Protein AF-A0A4E0RC51-F1 (afdb_monomer_lite)

pLDDT: mean 86.5, std 15.68, range [46.78, 98.56]

Structure (mmCIF, N/CA/C/O backbone):
data_AF-A0A4E0RC51-F1
#
_entry.id   AF-A0A4E0RC51-F1
#
loop_
_atom_site.group_PDB
_atom_site.id
_atom_site.type_symbol
_atom_site.label_atom_id
_atom_site.label_alt_id
_atom_site.label_comp_id
_atom_site.label_asym_id
_atom_site.label_entity_id
_atom_site.label_seq_id
_atom_site.pdbx_PDB_ins_code
_atom_site.Cartn_x
_atom_site.Cartn_y
_atom_site.Cartn_z
_atom_site.occupancy
_atom_site.B_iso_or_equiv
_atom_site.auth_seq_id
_atom_site.auth_comp_id
_atom_site.auth_asym_id
_atom_site.auth_atom_id
_atom_site.pdbx_PDB_model_num
ATOM 1 N N . MET A 1 1 ? 54.170 -7.199 -75.759 1.00 54.72 1 MET A N 1
ATOM 2 C CA . MET A 1 1 ? 54.525 -6.923 -74.345 1.00 54.72 1 MET A CA 1
ATOM 3 C C . MET A 1 1 ? 53.750 -5.769 -73.693 1.00 54.72 1 MET A C 1
ATOM 5 O O . MET A 1 1 ? 53.702 -5.743 -72.475 1.00 54.72 1 MET A O 1
ATOM 9 N N . LEU A 1 2 ? 53.098 -4.853 -74.426 1.00 54.00 2 LEU A N 1
ATOM 10 C CA . LEU A 1 2 ? 52.411 -3.696 -73.813 1.00 54.00 2 LEU A CA 1
ATOM 11 C C . LEU A 1 2 ? 51.071 -4.008 -73.107 1.00 54.00 2 LEU A C 1
ATOM 13 O O . LEU A 1 2 ? 50.655 -3.248 -72.240 1.00 54.00 2 LEU A O 1
ATOM 17 N N . GLN A 1 3 ? 50.401 -5.127 -73.412 1.00 54.88 3 GLN A N 1
ATOM 18 C CA . GLN A 1 3 ? 49.099 -5.436 -72.796 1.00 54.88 3 GLN A CA 1
ATOM 19 C C . GLN A 1 3 ? 49.176 -5.977 -71.357 1.00 54.88 3 GLN A C 1
ATOM 21 O O . GLN A 1 3 ? 48.248 -5.756 -70.587 1.00 54.88 3 GLN A O 1
ATOM 26 N N . PHE A 1 4 ? 50.280 -6.614 -70.952 1.00 51.44 4 PHE A N 1
ATOM 27 C CA . PHE A 1 4 ? 50.420 -7.140 -69.583 1.00 51.44 4 PHE A CA 1
ATOM 28 C C . PHE A 1 4 ? 50.637 -6.032 -68.536 1.00 51.44 4 PHE A C 1
ATOM 30 O O . PHE A 1 4 ? 50.129 -6.125 -67.421 1.00 51.44 4 PHE A O 1
ATOM 37 N N . SER A 1 5 ? 51.310 -4.942 -68.919 1.00 53.66 5 SER A N 1
ATOM 38 C CA . SER A 1 5 ? 51.540 -3.771 -68.060 1.00 53.66 5 SER A CA 1
ATOM 39 C C . SER A 1 5 ? 50.248 -2.993 -67.758 1.00 53.66 5 SER A C 1
ATOM 41 O O . SER A 1 5 ? 50.052 -2.536 -66.631 1.00 53.66 5 SER A O 1
ATOM 43 N N . LEU A 1 6 ? 49.322 -2.906 -68.722 1.00 49.69 6 LEU A N 1
ATOM 44 C CA . LEU A 1 6 ? 48.049 -2.200 -68.535 1.00 49.69 6 LEU A CA 1
ATOM 45 C C . LEU A 1 6 ? 47.092 -2.936 -67.579 1.00 49.69 6 LEU A C 1
ATOM 47 O O . LEU A 1 6 ? 46.305 -2.301 -66.878 1.00 49.69 6 LEU A O 1
ATOM 51 N N . ILE A 1 7 ? 47.159 -4.270 -67.539 1.00 53.62 7 ILE A N 1
ATOM 52 C CA . ILE A 1 7 ? 46.301 -5.105 -66.687 1.00 53.62 7 ILE A CA 1
ATOM 53 C C . ILE A 1 7 ? 46.769 -5.044 -65.226 1.00 53.62 7 ILE A C 1
ATOM 55 O O . ILE A 1 7 ? 45.947 -4.839 -64.337 1.00 53.62 7 ILE A O 1
ATOM 59 N N . GLN A 1 8 ? 48.080 -5.110 -64.963 1.00 51.53 8 GLN A N 1
ATOM 60 C CA . GLN A 1 8 ? 48.615 -4.972 -63.599 1.00 51.53 8 GLN A CA 1
ATOM 61 C C . GLN A 1 8 ? 48.359 -3.584 -62.988 1.00 51.53 8 GLN A C 1
ATOM 63 O O . GLN A 1 8 ? 48.043 -3.492 -61.803 1.00 51.53 8 GLN A O 1
ATOM 68 N N . SER A 1 9 ? 48.417 -2.512 -63.787 1.00 52.47 9 SER A N 1
ATOM 69 C CA . SER A 1 9 ? 48.120 -1.152 -63.310 1.00 52.47 9 SER A CA 1
ATOM 70 C C . SER A 1 9 ? 46.632 -0.945 -62.977 1.00 52.47 9 SER A C 1
ATOM 72 O O . SER A 1 9 ? 46.311 -0.250 -62.015 1.00 52.47 9 SER A O 1
ATOM 74 N N . ARG A 1 10 ? 45.713 -1.604 -63.699 1.00 50.62 10 ARG A N 1
ATOM 75 C CA . ARG A 1 10 ? 44.268 -1.559 -63.401 1.00 50.62 10 ARG A CA 1
ATOM 76 C C . ARG A 1 10 ? 43.881 -2.360 -62.153 1.00 50.62 10 ARG A C 1
ATOM 78 O O . ARG A 1 10 ? 42.980 -1.940 -61.431 1.00 50.62 10 ARG A O 1
ATOM 85 N N . CYS A 1 11 ? 44.569 -3.464 -61.859 1.00 51.12 11 CYS A N 1
ATOM 86 C CA . CYS A 1 11 ? 44.291 -4.277 -60.669 1.00 51.12 11 CYS A CA 1
ATOM 87 C C . CYS A 1 11 ? 44.721 -3.602 -59.353 1.00 51.12 11 CYS A C 1
ATOM 89 O O . CYS A 1 11 ? 44.063 -3.797 -58.334 1.00 51.12 11 CYS A O 1
ATOM 91 N N . ALA A 1 12 ? 45.774 -2.775 -59.365 1.00 55.53 12 ALA A N 1
ATOM 92 C CA . ALA A 1 12 ? 46.257 -2.087 -58.164 1.00 55.53 12 ALA A CA 1
ATOM 93 C C . ALA A 1 12 ? 45.290 -0.996 -57.651 1.00 55.53 12 ALA A C 1
ATOM 95 O O . ALA A 1 12 ? 45.148 -0.825 -56.445 1.00 55.53 12 ALA A O 1
ATOM 96 N N . GLY A 1 13 ? 44.587 -0.289 -58.546 1.00 59.22 13 GLY A N 1
ATOM 97 C CA . GLY A 1 13 ? 43.616 0.748 -58.162 1.00 59.22 13 GLY A CA 1
ATOM 98 C C . GLY A 1 13 ? 42.251 0.205 -57.721 1.00 59.22 13 GLY A C 1
ATOM 99 O O . GLY A 1 13 ? 41.576 0.817 -56.892 1.00 59.22 13 GLY A O 1
ATOM 100 N N . ALA A 1 14 ? 41.849 -0.962 -58.237 1.00 62.47 14 ALA A N 1
ATOM 101 C CA . ALA A 1 14 ? 40.576 -1.592 -57.884 1.00 62.47 14 ALA A CA 1
ATOM 102 C C . ALA A 1 14 ? 40.560 -2.107 -56.432 1.00 62.47 14 ALA A C 1
ATOM 104 O O . ALA A 1 14 ? 39.550 -1.959 -55.749 1.00 62.47 14 ALA A O 1
ATOM 105 N N . GLY A 1 15 ? 41.686 -2.638 -55.935 1.00 71.12 15 GLY A N 1
ATOM 106 C CA . GLY A 1 15 ? 41.820 -3.073 -54.538 1.00 71.12 15 GLY A CA 1
ATOM 107 C C . GLY A 1 15 ? 41.647 -1.923 -53.542 1.00 71.12 15 GLY A C 1
ATOM 108 O O . GLY A 1 15 ? 40.828 -2.019 -52.634 1.00 71.12 15 GLY A O 1
ATOM 109 N N . SER A 1 16 ? 42.317 -0.787 -53.776 1.00 80.12 16 SER A N 1
ATOM 110 C CA . SER A 1 16 ? 42.202 0.392 -52.903 1.00 80.12 16 SER A CA 1
ATOM 111 C C . SER A 1 16 ? 40.806 1.026 -52.899 1.00 80.12 16 SER A C 1
ATOM 113 O O . SER A 1 16 ? 40.383 1.588 -51.891 1.00 80.12 16 SER A O 1
ATOM 115 N N . ALA A 1 17 ? 40.073 0.942 -54.017 1.00 84.81 17 ALA A N 1
ATOM 116 C CA . ALA A 1 17 ? 38.707 1.456 -54.100 1.00 84.81 17 ALA A CA 1
ATOM 117 C C . ALA A 1 17 ? 37.731 0.593 -53.282 1.00 84.81 17 ALA A C 1
ATOM 119 O O . ALA A 1 17 ? 36.937 1.134 -52.515 1.00 84.81 17 ALA A O 1
ATOM 120 N N . LEU A 1 18 ? 37.849 -0.735 -53.388 1.00 88.62 18 LEU A N 1
ATOM 121 C CA . LEU A 1 18 ? 37.043 -1.682 -52.613 1.00 88.62 18 LEU A CA 1
ATOM 122 C C . LEU A 1 18 ? 37.350 -1.614 -51.111 1.00 88.62 18 LEU A C 1
ATOM 124 O O . LEU A 1 18 ? 36.445 -1.737 -50.290 1.00 88.62 18 LEU A O 1
ATOM 128 N N . GLU A 1 19 ? 38.610 -1.399 -50.729 1.00 89.06 19 GLU A N 1
ATOM 129 C CA . GLU A 1 19 ? 38.994 -1.211 -49.324 1.00 89.06 19 GLU A CA 1
ATOM 130 C C . GLU A 1 19 ? 38.375 0.052 -48.721 1.00 89.06 19 GLU A C 1
ATOM 132 O O . GLU A 1 19 ? 37.862 0.008 -47.600 1.00 89.06 19 GLU A O 1
ATOM 137 N N . LYS A 1 20 ? 38.374 1.158 -49.476 1.00 90.69 20 LYS A N 1
ATOM 138 C CA . LYS A 1 20 ? 37.722 2.402 -49.063 1.00 90.69 20 LYS A CA 1
ATOM 139 C C . LYS A 1 20 ? 36.211 2.221 -48.916 1.00 90.69 20 LYS A C 1
ATOM 141 O O . LYS A 1 20 ? 35.666 2.574 -47.879 1.00 90.69 20 LYS A O 1
ATOM 146 N N . GLU A 1 21 ? 35.553 1.622 -49.906 1.00 93.75 21 GLU A N 1
ATOM 147 C CA . GLU A 1 21 ? 34.113 1.348 -49.851 1.00 93.75 21 GLU A CA 1
ATOM 148 C C . GLU A 1 21 ? 33.753 0.453 -48.655 1.00 93.75 21 GLU A C 1
ATOM 150 O O . GLU A 1 21 ? 32.802 0.725 -47.930 1.00 93.75 21 GLU A O 1
ATOM 155 N N . ASN A 1 22 ? 34.556 -0.577 -48.374 1.00 93.75 22 ASN A N 1
ATOM 156 C CA . ASN A 1 22 ? 34.358 -1.441 -47.210 1.00 93.75 22 ASN A CA 1
ATOM 157 C C . ASN A 1 22 ? 34.522 -0.673 -45.886 1.00 93.75 22 ASN A C 1
ATOM 159 O O . ASN A 1 22 ? 33.770 -0.896 -44.937 1.00 93.75 22 ASN A O 1
ATOM 163 N N . PHE A 1 23 ? 35.485 0.248 -45.809 1.00 95.44 23 PHE A N 1
ATOM 164 C CA . PHE A 1 23 ? 35.630 1.129 -44.653 1.00 95.44 23 PHE A CA 1
ATOM 165 C C . PHE A 1 23 ? 34.417 2.055 -44.482 1.00 95.44 23 PHE A C 1
ATOM 167 O O . PHE A 1 23 ? 33.867 2.128 -43.383 1.00 95.44 23 PHE A O 1
ATOM 174 N N . ASP A 1 24 ? 33.965 2.693 -45.562 1.00 95.31 24 ASP A N 1
ATOM 175 C CA . ASP A 1 24 ? 32.808 3.593 -45.557 1.00 95.31 24 ASP A CA 1
ATOM 176 C C . ASP A 1 24 ? 31.530 2.842 -45.133 1.00 95.31 24 ASP A C 1
ATOM 178 O O . ASP A 1 24 ? 30.812 3.294 -44.241 1.00 95.31 24 ASP A O 1
ATOM 182 N N . LEU A 1 25 ? 31.305 1.633 -45.661 1.00 96.62 25 LEU A N 1
ATOM 183 C CA . LEU A 1 25 ? 30.184 0.767 -45.272 1.00 96.62 25 LEU A CA 1
ATOM 184 C C . LEU A 1 25 ? 30.257 0.328 -43.804 1.00 96.62 25 LEU A C 1
ATOM 186 O O . LEU A 1 25 ? 29.233 0.258 -43.123 1.00 96.62 25 LEU A O 1
ATOM 190 N N . LYS A 1 26 ? 31.453 0.031 -43.280 1.00 97.56 26 LYS A N 1
ATOM 191 C CA . LYS A 1 26 ?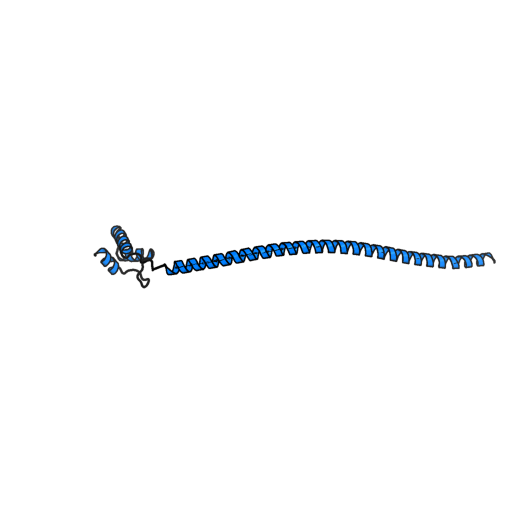 31.629 -0.283 -41.852 1.00 97.56 26 LYS A CA 1
ATOM 192 C C . LYS A 1 26 ? 31.289 0.911 -40.970 1.00 97.56 26 LYS A C 1
ATOM 194 O O . LYS A 1 26 ? 30.685 0.721 -39.914 1.00 97.56 26 LYS A O 1
ATOM 199 N N . LEU A 1 27 ? 31.673 2.113 -41.391 1.00 96.88 27 LEU A N 1
ATOM 200 C CA . LEU A 1 27 ? 31.368 3.345 -40.674 1.00 96.88 27 LEU A CA 1
ATOM 201 C C . LEU A 1 27 ? 29.861 3.631 -40.690 1.00 96.88 27 LEU A C 1
ATOM 203 O O . LEU A 1 27 ? 29.278 3.908 -39.644 1.00 96.88 27 LEU A O 1
ATOM 207 N N . GLU A 1 28 ? 29.216 3.491 -41.847 1.00 97.81 28 GLU A N 1
ATOM 208 C CA . GLU A 1 28 ? 27.768 3.647 -41.982 1.00 97.81 28 GLU A CA 1
ATOM 209 C C . GLU A 1 28 ? 27.011 2.626 -41.125 1.00 97.81 28 GLU A C 1
ATOM 211 O O . GLU A 1 28 ? 26.120 2.991 -40.357 1.00 97.81 28 GLU A O 1
ATOM 216 N N . LEU A 1 29 ? 27.425 1.355 -41.155 1.00 96.94 29 LEU A N 1
ATOM 217 C CA . LEU A 1 29 ? 26.843 0.316 -40.310 1.00 96.94 29 LEU A CA 1
ATOM 218 C C . LEU A 1 29 ? 27.003 0.634 -38.816 1.00 96.94 29 LEU A C 1
ATOM 220 O O . LEU A 1 29 ? 26.089 0.371 -38.033 1.00 96.94 29 LEU A O 1
ATOM 224 N N . ALA A 1 30 ? 28.147 1.188 -38.407 1.00 98.00 30 ALA A N 1
ATOM 225 C CA . ALA A 1 30 ? 28.371 1.606 -37.028 1.00 98.00 30 ALA A CA 1
ATOM 226 C C . ALA A 1 30 ? 27.430 2.752 -36.621 1.00 98.00 30 ALA A C 1
ATOM 228 O O . ALA A 1 30 ? 26.837 2.686 -35.544 1.00 98.00 30 ALA A O 1
ATOM 229 N N . HIS A 1 31 ? 27.225 3.750 -37.487 1.00 98.00 31 HIS A N 1
ATOM 230 C CA . HIS A 1 31 ? 26.261 4.826 -37.240 1.00 98.00 31 HIS A CA 1
ATOM 231 C C . HIS A 1 31 ? 24.830 4.300 -37.118 1.00 98.00 31 HIS A C 1
ATOM 233 O O . HIS A 1 31 ? 24.138 4.639 -36.162 1.00 98.00 31 HIS A O 1
ATOM 239 N N . VAL A 1 32 ? 24.407 3.416 -38.026 1.00 98.19 32 VAL A N 1
ATOM 240 C CA . VAL A 1 32 ? 23.063 2.817 -37.985 1.00 98.19 32 VAL A CA 1
ATOM 241 C C . VAL A 1 32 ? 22.846 2.032 -36.690 1.00 98.19 32 VAL A C 1
ATOM 243 O O . VAL A 1 32 ? 21.789 2.153 -36.067 1.00 98.19 32 VAL A O 1
ATOM 246 N N . LYS A 1 33 ? 23.843 1.253 -36.251 1.00 98.31 33 LYS A N 1
ATOM 247 C CA . LYS A 1 33 ? 23.779 0.527 -34.974 1.00 98.31 33 LYS A CA 1
ATOM 248 C C . LYS A 1 33 ? 23.642 1.479 -33.792 1.00 98.31 33 LYS A C 1
ATOM 250 O O . LYS A 1 33 ? 22.731 1.311 -32.987 1.00 98.31 33 LYS A O 1
ATOM 255 N N . PHE A 1 34 ? 24.486 2.505 -33.735 1.00 98.25 34 PHE A N 1
ATOM 256 C CA . PHE A 1 34 ? 24.447 3.495 -32.664 1.00 98.25 34 PHE A CA 1
ATOM 257 C C . PHE A 1 34 ? 23.108 4.244 -32.614 1.00 98.25 34 PHE A C 1
ATOM 259 O O . PHE A 1 34 ? 22.529 4.417 -31.543 1.00 98.25 34 PHE A O 1
ATOM 266 N N . ASP A 1 35 ? 22.566 4.647 -33.765 1.00 97.94 35 ASP A N 1
ATOM 267 C CA . ASP A 1 35 ? 21.268 5.318 -33.836 1.00 97.94 35 ASP A CA 1
ATOM 268 C C . ASP A 1 35 ? 20.110 4.402 -33.416 1.00 97.94 35 ASP A C 1
ATOM 270 O O . ASP A 1 35 ? 19.158 4.868 -32.780 1.00 97.94 35 ASP A O 1
ATOM 274 N N . SER A 1 36 ? 20.187 3.107 -33.742 1.00 98.06 36 SER A N 1
ATOM 275 C CA . SER A 1 36 ? 19.214 2.106 -33.296 1.00 98.06 36 SER A CA 1
ATOM 276 C C . SER A 1 36 ? 19.239 1.942 -31.776 1.00 98.06 36 SER A C 1
ATOM 278 O O . SER A 1 36 ? 18.192 2.044 -31.138 1.00 98.06 36 SER A O 1
ATOM 280 N N . GLU A 1 37 ? 20.423 1.758 -31.187 1.00 98.56 37 GLU A N 1
ATOM 281 C CA . GLU A 1 37 ? 20.603 1.633 -29.734 1.00 98.56 37 GLU A CA 1
ATOM 282 C C . GLU A 1 37 ? 20.163 2.907 -29.005 1.00 98.56 37 GLU A C 1
ATOM 284 O O . GLU A 1 37 ? 19.445 2.847 -28.007 1.00 98.56 37 GLU A O 1
ATOM 289 N N . ARG A 1 38 ? 20.510 4.087 -29.537 1.00 98.31 38 ARG A N 1
ATOM 290 C CA . ARG A 1 38 ? 20.073 5.373 -28.978 1.00 98.31 38 ARG A CA 1
ATOM 291 C C . ARG A 1 38 ? 18.551 5.494 -28.972 1.00 98.31 38 ARG A C 1
ATOM 293 O O . ARG A 1 38 ? 17.983 5.992 -28.001 1.00 98.31 38 ARG A O 1
ATOM 300 N N . ARG A 1 39 ? 17.880 5.049 -30.039 1.00 98.31 39 ARG A N 1
ATOM 301 C CA . ARG A 1 39 ? 16.412 5.057 -30.118 1.00 98.31 39 ARG A CA 1
ATOM 302 C C . ARG A 1 39 ? 15.794 4.098 -29.104 1.00 98.31 39 ARG A C 1
ATOM 304 O O . ARG A 1 39 ? 14.839 4.475 -28.432 1.00 98.31 39 ARG A O 1
ATOM 311 N N . GLU A 1 40 ? 16.336 2.890 -28.980 1.00 98.38 40 GLU A N 1
ATOM 312 C CA . GLU A 1 40 ? 15.869 1.895 -28.012 1.00 98.38 40 GLU A CA 1
ATOM 313 C C . GLU A 1 40 ? 16.018 2.395 -26.570 1.00 98.38 40 GLU A C 1
ATOM 315 O O . GLU A 1 40 ? 15.061 2.350 -25.794 1.00 98.38 40 GLU A O 1
ATOM 320 N N . LEU A 1 41 ? 17.180 2.959 -26.230 1.00 98.38 41 LEU A N 1
ATOM 321 C CA . LEU A 1 41 ? 17.415 3.574 -24.926 1.00 98.38 41 LEU A CA 1
ATOM 322 C C . LEU A 1 41 ? 16.456 4.738 -24.664 1.00 98.38 41 LEU A C 1
ATOM 324 O O . LEU A 1 41 ? 15.930 4.840 -23.559 1.00 98.38 41 LEU A O 1
ATOM 328 N N . GLY A 1 42 ? 16.174 5.572 -25.671 1.00 98.50 42 GLY A N 1
ATOM 329 C CA . GLY A 1 42 ? 15.176 6.639 -25.568 1.00 98.50 42 GLY A CA 1
ATOM 330 C C . GLY A 1 42 ? 13.791 6.106 -25.192 1.00 98.50 42 GLY A C 1
ATOM 331 O O . GLY A 1 42 ? 13.207 6.543 -24.204 1.00 98.50 42 GLY A O 1
ATOM 332 N N . LEU A 1 43 ? 13.307 5.081 -25.902 1.00 98.25 43 LEU A N 1
ATOM 333 C CA . LEU A 1 43 ? 12.024 4.437 -25.591 1.00 98.25 43 LEU A CA 1
ATOM 334 C C . LEU A 1 43 ? 12.009 3.813 -24.189 1.00 98.25 43 LEU A C 1
ATOM 336 O O . LEU A 1 43 ? 10.992 3.861 -23.487 1.00 98.25 43 LEU A O 1
ATOM 340 N N . ARG A 1 44 ? 13.133 3.226 -23.758 1.00 98.56 44 ARG A N 1
ATOM 341 C CA . ARG A 1 44 ? 13.251 2.649 -22.417 1.00 98.56 44 ARG A CA 1
ATOM 342 C C . ARG A 1 44 ? 13.202 3.724 -21.333 1.00 98.56 44 ARG A C 1
ATOM 344 O O . ARG A 1 44 ? 12.521 3.511 -20.332 1.00 98.56 44 ARG A O 1
ATOM 351 N N . ILE A 1 45 ? 13.875 4.856 -21.537 1.00 98.56 45 ILE A N 1
ATOM 352 C CA . ILE A 1 45 ? 13.840 6.011 -20.630 1.00 98.56 45 ILE A CA 1
ATOM 353 C C . ILE A 1 45 ? 12.411 6.544 -20.507 1.00 98.56 45 ILE A C 1
ATOM 355 O O . ILE A 1 45 ? 11.927 6.697 -19.389 1.00 98.56 45 ILE A O 1
ATOM 359 N N . ASP A 1 46 ? 11.709 6.740 -21.624 1.00 98.31 46 ASP A N 1
ATOM 360 C CA . ASP A 1 46 ? 10.326 7.235 -21.614 1.00 98.31 46 ASP A CA 1
ATOM 361 C C . ASP A 1 46 ? 9.384 6.292 -20.858 1.00 98.31 46 ASP A C 1
ATOM 363 O O . ASP A 1 46 ? 8.513 6.732 -20.106 1.00 98.31 46 ASP A O 1
ATOM 367 N N . THR A 1 47 ? 9.567 4.982 -21.037 1.00 98.44 47 THR A N 1
ATOM 368 C CA . THR A 1 47 ? 8.782 3.965 -20.325 1.00 98.44 47 THR A CA 1
ATOM 369 C C . THR A 1 47 ? 9.051 4.025 -18.823 1.00 98.44 47 THR A C 1
ATOM 371 O O . THR A 1 47 ? 8.118 4.144 -18.037 1.00 98.44 47 THR A O 1
ATOM 374 N N . LEU A 1 48 ? 10.326 4.029 -18.421 1.00 98.38 48 LEU A N 1
ATOM 375 C CA . LEU A 1 48 ? 10.711 4.120 -17.012 1.00 98.38 48 LEU A CA 1
ATOM 376 C C . LEU A 1 48 ? 10.254 5.435 -16.365 1.00 98.38 48 LEU A C 1
ATOM 378 O O . LEU A 1 48 ? 9.892 5.441 -15.192 1.00 98.38 48 LEU A O 1
ATOM 382 N N . SER A 1 49 ? 10.242 6.541 -17.113 1.00 98.56 49 SER A N 1
ATOM 383 C CA . SER A 1 49 ? 9.715 7.821 -16.632 1.00 98.56 49 SER A CA 1
ATOM 384 C C . SER A 1 49 ? 8.225 7.713 -16.312 1.00 98.56 49 SER A C 1
ATOM 386 O O . SER A 1 49 ? 7.807 8.088 -15.219 1.00 98.56 49 SER A O 1
ATOM 388 N N . LYS A 1 50 ? 7.431 7.133 -17.222 1.00 98.44 50 LYS A N 1
ATOM 389 C CA . LYS A 1 50 ? 5.990 6.919 -17.008 1.00 98.44 50 LYS A CA 1
ATOM 390 C C . LYS A 1 50 ? 5.718 5.997 -15.823 1.00 98.44 50 LYS A C 1
ATOM 392 O O . LYS A 1 50 ? 4.841 6.294 -15.014 1.00 98.44 50 LYS A O 1
ATOM 397 N N . ASP A 1 51 ? 6.487 4.919 -15.695 1.00 98.50 51 ASP A N 1
ATOM 398 C CA . ASP A 1 51 ? 6.357 3.983 -14.577 1.00 98.50 51 ASP A CA 1
ATOM 399 C C . ASP A 1 51 ? 6.688 4.669 -13.239 1.00 98.50 51 ASP A C 1
ATOM 401 O O . ASP A 1 51 ? 5.955 4.517 -12.263 1.00 98.50 51 ASP A O 1
ATOM 405 N N . ASN A 1 52 ? 7.739 5.495 -13.191 1.00 98.12 52 ASN A N 1
ATOM 406 C CA . ASN A 1 52 ? 8.089 6.269 -11.996 1.00 98.12 52 ASN A CA 1
ATOM 407 C C . ASN A 1 52 ? 7.015 7.302 -11.622 1.00 98.12 52 ASN A C 1
ATOM 409 O O . ASN A 1 52 ? 6.727 7.487 -10.437 1.00 98.12 52 ASN A O 1
ATOM 413 N N . GLU A 1 53 ? 6.401 7.966 -12.602 1.00 98.38 53 GLU A N 1
ATOM 414 C CA . GLU A 1 53 ? 5.279 8.879 -12.360 1.00 98.38 53 GLU A CA 1
ATOM 415 C C . GLU A 1 53 ? 4.061 8.138 -11.793 1.00 98.38 53 GLU A C 1
ATOM 417 O O . GLU A 1 53 ? 3.423 8.629 -10.859 1.00 98.38 53 GLU A O 1
ATOM 422 N N . ALA A 1 54 ? 3.750 6.948 -12.318 1.00 98.12 54 ALA A N 1
ATOM 423 C CA . ALA A 1 54 ? 2.670 6.107 -11.806 1.00 98.12 54 ALA A CA 1
ATOM 424 C C . ALA A 1 54 ? 2.942 5.660 -10.360 1.00 98.12 54 ALA A C 1
ATOM 426 O O . ALA A 1 54 ? 2.111 5.882 -9.482 1.00 98.12 54 ALA A O 1
ATOM 427 N N . LEU A 1 55 ? 4.146 5.149 -10.081 1.00 98.19 55 LEU A N 1
ATOM 428 C CA . LEU A 1 55 ? 4.566 4.763 -8.730 1.00 98.19 55 LEU A CA 1
ATOM 429 C C . LEU A 1 55 ? 4.539 5.939 -7.746 1.00 98.19 55 LEU A C 1
ATOM 431 O O . LEU A 1 55 ? 4.239 5.759 -6.566 1.00 98.19 55 LEU A O 1
ATOM 435 N N . THR A 1 56 ? 4.859 7.149 -8.203 1.00 98.25 56 THR A N 1
ATOM 436 C CA . THR A 1 56 ? 4.780 8.351 -7.363 1.00 98.25 56 THR A CA 1
ATOM 437 C C . THR A 1 56 ? 3.336 8.632 -6.949 1.00 98.25 56 THR A C 1
ATOM 439 O O . THR A 1 56 ? 3.076 8.832 -5.763 1.00 98.25 56 THR A O 1
ATOM 442 N N . LYS A 1 57 ? 2.388 8.555 -7.892 1.00 98.06 57 LYS A N 1
ATOM 443 C CA . LYS A 1 57 ? 0.954 8.730 -7.608 1.00 98.06 57 LYS A CA 1
ATOM 444 C C . LYS A 1 57 ? 0.421 7.660 -6.656 1.00 98.06 57 LYS A C 1
ATOM 446 O O . LYS A 1 57 ? -0.287 7.990 -5.707 1.00 98.06 57 LYS A O 1
ATOM 451 N N . ASP A 1 58 ? 0.804 6.402 -6.856 1.00 98.31 58 ASP A N 1
ATOM 452 C CA . ASP A 1 58 ? 0.386 5.301 -5.979 1.00 98.31 58 ASP A CA 1
ATOM 453 C C . ASP A 1 58 ? 0.917 5.484 -4.549 1.00 98.31 58 ASP A C 1
ATOM 455 O O . ASP A 1 58 ? 0.189 5.299 -3.572 1.00 98.31 58 ASP A O 1
ATOM 459 N N . ASN A 1 59 ? 2.169 5.927 -4.402 1.00 97.56 59 ASN A N 1
ATOM 460 C CA . ASN A 1 59 ? 2.742 6.243 -3.094 1.00 97.56 59 ASN A CA 1
ATOM 461 C C . ASN A 1 59 ? 2.026 7.411 -2.399 1.00 97.56 59 ASN A C 1
ATOM 463 O O . ASN A 1 59 ? 1.864 7.390 -1.177 1.00 97.56 59 ASN A O 1
ATOM 467 N N . GLU A 1 60 ? 1.596 8.431 -3.144 1.00 98.12 60 GLU A N 1
ATOM 468 C CA . GLU A 1 60 ? 0.788 9.528 -2.601 1.00 98.12 60 GLU A CA 1
ATOM 469 C C . GLU A 1 60 ? -0.586 9.040 -2.123 1.00 98.12 60 GLU A C 1
ATOM 471 O O . GLU A 1 60 ? -0.995 9.376 -1.009 1.00 98.12 60 GLU A O 1
ATOM 476 N N . ALA A 1 61 ? -1.257 8.182 -2.896 1.00 97.81 61 ALA A N 1
ATOM 477 C CA . ALA A 1 61 ? -2.531 7.582 -2.501 1.00 97.81 61 ALA A CA 1
ATOM 478 C C . ALA A 1 61 ? -2.398 6.746 -1.214 1.00 97.81 61 ALA A C 1
ATOM 480 O O . ALA A 1 61 ? -3.153 6.946 -0.260 1.00 97.81 61 ALA A O 1
ATOM 481 N N . LEU A 1 62 ? -1.380 5.882 -1.133 1.00 98.06 62 LEU A N 1
ATOM 482 C CA . LEU A 1 62 ? -1.109 5.073 0.061 1.00 98.06 62 LEU A CA 1
ATOM 483 C C . LEU A 1 62 ? -0.786 5.931 1.292 1.00 98.06 62 LEU A C 1
ATOM 485 O O . LEU A 1 62 ? -1.182 5.592 2.409 1.00 98.06 62 LEU A O 1
ATOM 489 N N . ARG A 1 63 ? -0.092 7.064 1.116 1.00 98.25 63 ARG A N 1
ATOM 490 C CA . ARG A 1 63 ? 0.149 8.022 2.207 1.00 98.25 63 ARG A CA 1
ATOM 491 C C . ARG A 1 63 ? -1.156 8.622 2.728 1.00 98.25 63 ARG A C 1
ATOM 493 O O . ARG A 1 63 ? -1.342 8.678 3.942 1.00 98.25 63 ARG A O 1
ATOM 500 N N . MET A 1 64 ? -2.071 9.009 1.838 1.00 97.19 64 MET A N 1
ATOM 501 C CA . MET A 1 64 ? -3.386 9.524 2.236 1.00 97.19 64 MET A CA 1
ATOM 502 C C . MET A 1 64 ? -4.216 8.473 2.987 1.00 97.19 64 MET A C 1
ATOM 504 O O . MET A 1 64 ? -4.834 8.788 4.007 1.00 97.19 64 MET A O 1
ATOM 508 N N . GLU A 1 65 ? -4.208 7.219 2.529 1.00 98.00 65 GLU A N 1
ATOM 509 C CA . GLU A 1 65 ? -4.875 6.113 3.228 1.00 98.00 65 GLU A CA 1
ATOM 510 C C . GLU A 1 65 ? -4.279 5.872 4.618 1.00 98.00 65 GLU A C 1
ATOM 512 O O . GLU A 1 65 ? -5.018 5.705 5.594 1.00 98.00 65 GLU A O 1
ATOM 517 N N . LEU A 1 66 ? -2.949 5.916 4.735 1.00 97.69 66 LEU A N 1
ATOM 51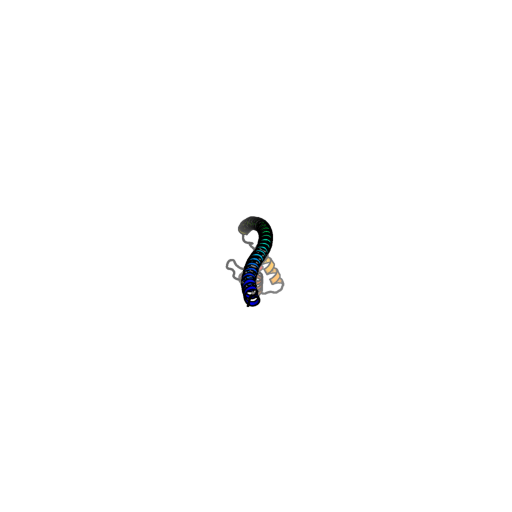8 C CA . LEU A 1 66 ? -2.251 5.755 6.006 1.00 97.69 66 LEU A CA 1
ATOM 519 C C . LEU A 1 66 ? -2.630 6.853 7.009 1.00 97.69 66 LEU A C 1
ATOM 521 O O . LEU A 1 66 ? -2.881 6.557 8.179 1.00 97.69 66 LEU A O 1
ATOM 525 N N . ASP A 1 67 ? -2.691 8.110 6.574 1.00 98.06 67 ASP A N 1
ATOM 526 C CA . ASP A 1 67 ? -3.055 9.228 7.447 1.00 98.06 67 ASP A CA 1
ATOM 527 C C . ASP A 1 67 ? -4.528 9.167 7.876 1.00 98.06 67 ASP A C 1
ATOM 529 O O . ASP A 1 67 ? -4.850 9.396 9.047 1.00 98.06 67 ASP A O 1
ATOM 533 N N . SER A 1 68 ? -5.419 8.744 6.974 1.00 97.88 68 SER A N 1
ATOM 534 C CA . SER A 1 68 ? -6.821 8.460 7.300 1.00 97.88 68 SER A CA 1
ATOM 535 C C . SER A 1 68 ? -6.954 7.339 8.343 1.00 97.88 68 SER A C 1
ATOM 537 O O . SER A 1 68 ? -7.663 7.483 9.347 1.00 97.88 68 SER A O 1
ATOM 539 N N . ALA A 1 69 ? -6.215 6.238 8.170 1.00 97.50 69 ALA A N 1
ATOM 540 C CA . ALA A 1 69 ? -6.207 5.123 9.113 1.00 97.50 69 ALA A CA 1
ATOM 541 C C . ALA A 1 69 ? -5.680 5.543 10.496 1.00 97.50 69 ALA A C 1
ATOM 543 O O . ALA A 1 69 ? -6.287 5.205 11.517 1.00 97.50 69 ALA A O 1
ATOM 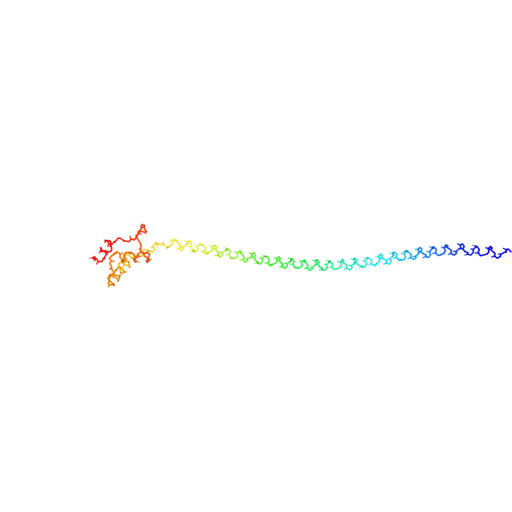544 N N . LYS A 1 70 ? -4.603 6.340 10.549 1.00 98.19 70 LYS A N 1
ATOM 545 C CA . LYS A 1 70 ? -4.077 6.909 11.803 1.00 98.19 70 LYS A CA 1
ATOM 546 C C . LYS A 1 70 ? -5.119 7.769 12.519 1.00 98.19 70 LYS A C 1
ATOM 548 O O . LYS A 1 70 ? -5.310 7.608 13.725 1.00 98.19 70 LYS A O 1
ATOM 553 N N . ALA A 1 71 ? -5.837 8.627 11.793 1.00 97.06 71 ALA A N 1
ATOM 554 C CA . ALA A 1 71 ? -6.905 9.443 12.370 1.00 97.06 71 ALA A CA 1
ATOM 555 C C . ALA A 1 71 ? -8.041 8.579 12.950 1.00 97.06 71 ALA A C 1
ATOM 557 O O . ALA A 1 71 ? -8.571 8.865 14.030 1.00 97.06 71 ALA A O 1
ATOM 558 N N . HIS A 1 72 ? -8.398 7.482 12.274 1.00 97.06 72 HIS A N 1
ATOM 559 C CA . HIS A 1 72 ? -9.391 6.540 12.785 1.00 97.06 72 HIS A CA 1
ATOM 560 C C . HIS A 1 72 ? -8.923 5.839 14.071 1.00 97.06 72 HIS A C 1
ATOM 562 O O . HIS A 1 72 ? -9.697 5.741 15.027 1.00 97.06 72 HIS A O 1
ATOM 568 N N . ILE A 1 73 ? -7.658 5.407 14.134 1.00 96.75 73 ILE A N 1
ATOM 569 C CA . ILE A 1 73 ? -7.063 4.797 15.334 1.00 96.75 73 ILE A CA 1
ATOM 570 C C . ILE A 1 73 ? -7.109 5.773 16.514 1.00 96.75 73 ILE A C 1
ATOM 572 O O . ILE A 1 73 ? -7.652 5.427 17.561 1.00 96.75 73 ILE A O 1
ATOM 576 N N . GLN A 1 74 ? -6.672 7.020 16.329 1.00 96.62 74 GLN A N 1
ATOM 577 C CA . GLN A 1 74 ? -6.710 8.044 17.380 1.00 96.62 74 GLN A CA 1
ATOM 578 C C . GLN A 1 74 ? -8.141 8.286 17.909 1.00 96.62 74 GLN A C 1
ATOM 580 O O . GLN A 1 74 ? -8.386 8.463 19.110 1.00 96.62 74 GLN A O 1
ATOM 585 N N . LYS A 1 75 ? -9.140 8.246 17.018 1.00 96.38 75 LYS A N 1
ATOM 586 C CA . LYS A 1 75 ? -10.558 8.341 17.395 1.00 96.38 75 LYS A CA 1
ATOM 587 C C . LYS A 1 75 ? -11.025 7.130 18.205 1.00 96.38 75 LYS A C 1
ATOM 589 O O . LYS A 1 75 ? -11.848 7.284 19.107 1.00 96.38 75 LYS A O 1
ATOM 594 N N . LEU A 1 76 ? -10.542 5.929 17.898 1.00 94.94 76 LEU A N 1
ATOM 595 C CA . LEU A 1 76 ? -10.843 4.738 18.691 1.00 94.94 76 LEU A CA 1
ATOM 596 C 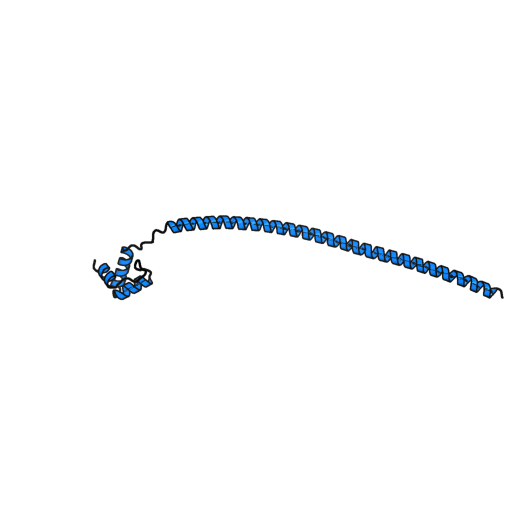C . LEU A 1 76 ? -10.172 4.801 20.064 1.00 94.94 76 LEU A C 1
ATOM 598 O O . LEU A 1 76 ? -10.841 4.531 21.056 1.00 94.94 76 LEU A O 1
ATOM 602 N N . GLU A 1 77 ? -8.915 5.231 20.142 1.00 95.69 77 GLU A N 1
ATOM 603 C CA . GLU A 1 77 ? -8.177 5.386 21.403 1.00 95.69 77 GLU A CA 1
ATOM 604 C C . GLU A 1 77 ? -8.856 6.377 22.360 1.00 95.69 77 GLU A C 1
ATOM 606 O O . GLU A 1 77 ? -9.027 6.100 23.549 1.00 95.69 77 GLU A O 1
ATOM 611 N N . SER A 1 78 ? -9.340 7.513 21.851 1.00 93.12 78 SER A N 1
ATOM 612 C CA . SER A 1 78 ? -10.101 8.463 22.679 1.00 93.12 78 SER A CA 1
ATOM 613 C C . SER A 1 78 ? -11.432 7.876 23.178 1.00 93.12 78 SER A C 1
ATOM 615 O O . SER A 1 78 ? -11.827 8.093 24.330 1.00 93.12 78 SER A O 1
ATOM 617 N N . LYS A 1 79 ? -12.119 7.072 22.354 1.00 94.38 79 LYS A N 1
ATOM 618 C CA . LYS A 1 79 ? -13.343 6.362 22.757 1.00 94.38 79 LYS A CA 1
ATOM 619 C C . LYS A 1 79 ? -13.067 5.284 23.803 1.00 94.38 79 LYS A C 1
ATOM 621 O O . LYS A 1 79 ? -13.818 5.199 24.776 1.00 94.38 79 LYS A O 1
ATOM 626 N N . THR A 1 80 ? -12.019 4.476 23.639 1.00 92.38 80 THR A N 1
ATOM 627 C CA . THR A 1 80 ? -11.667 3.425 24.606 1.00 92.38 80 THR A CA 1
ATOM 628 C C . THR A 1 80 ? -11.262 4.031 25.946 1.00 92.38 80 THR A C 1
ATOM 630 O O . THR A 1 80 ? -11.734 3.557 26.980 1.00 92.38 80 THR A O 1
ATOM 633 N N . ALA A 1 81 ? -10.512 5.139 25.949 1.00 90.88 81 ALA A N 1
ATOM 634 C CA . ALA A 1 81 ? -10.200 5.891 27.164 1.00 90.88 81 ALA A CA 1
ATOM 635 C C . ALA A 1 81 ? -11.470 6.393 27.883 1.00 90.88 81 ALA A C 1
ATOM 637 O O . ALA A 1 81 ? -11.609 6.232 29.100 1.00 90.88 81 ALA A O 1
ATOM 638 N N . SER A 1 82 ? -12.442 6.936 27.137 1.00 89.81 82 SER A N 1
ATOM 639 C CA . SER A 1 82 ? -13.731 7.377 27.691 1.00 89.81 82 SER A CA 1
ATOM 640 C C . SER A 1 82 ? -14.539 6.221 28.297 1.00 89.81 82 SER A C 1
ATOM 642 O O . SER A 1 82 ? -15.063 6.335 29.409 1.00 89.81 82 SER A O 1
ATOM 644 N N . VAL A 1 83 ? -14.616 5.083 27.601 1.00 89.62 83 VAL A N 1
ATOM 645 C CA . VAL A 1 83 ? -15.311 3.881 28.091 1.00 89.62 83 VAL A CA 1
ATOM 646 C C . VAL A 1 83 ? -14.629 3.328 29.342 1.00 89.62 83 VAL A C 1
ATOM 648 O O . VAL A 1 83 ? -15.313 3.051 30.326 1.00 89.62 83 VAL A O 1
ATOM 651 N N . ALA A 1 84 ? -13.297 3.245 29.362 1.00 88.19 84 ALA A N 1
ATOM 652 C CA . ALA A 1 84 ? -12.541 2.809 30.533 1.00 88.19 84 ALA A CA 1
ATOM 653 C C . ALA A 1 84 ? -12.816 3.700 31.757 1.00 88.19 84 ALA A C 1
ATOM 655 O O . ALA A 1 84 ? -12.993 3.197 32.870 1.00 88.19 84 ALA A O 1
ATOM 656 N N . HIS A 1 85 ? -12.926 5.018 31.560 1.00 81.50 85 HIS A N 1
ATOM 657 C CA . HIS A 1 85 ? -13.297 5.949 32.625 1.00 81.50 85 HIS A CA 1
ATOM 658 C C . HIS A 1 85 ? -14.728 5.706 33.140 1.00 81.50 85 HIS A C 1
ATOM 660 O O . HIS A 1 85 ? -14.949 5.652 34.353 1.00 81.50 85 HIS A O 1
ATOM 666 N N . LYS A 1 86 ? -15.698 5.481 32.238 1.00 84.06 86 LYS A N 1
ATOM 667 C CA . LYS A 1 86 ? -17.081 5.124 32.610 1.00 84.06 86 LYS A CA 1
ATOM 668 C C . LYS A 1 86 ? -17.148 3.806 33.388 1.00 84.06 86 LYS A C 1
ATOM 670 O O . LYS A 1 86 ? -17.863 3.743 34.384 1.00 84.06 86 LYS A O 1
ATOM 675 N N . ILE A 1 87 ? -16.377 2.792 32.988 1.00 81.19 87 ILE A N 1
ATOM 676 C CA . ILE A 1 87 ? -16.296 1.502 33.693 1.00 81.19 87 ILE A CA 1
ATOM 677 C C . ILE A 1 87 ? -15.724 1.689 35.101 1.00 81.19 87 ILE A C 1
ATOM 679 O O . ILE A 1 87 ? -16.307 1.183 36.056 1.00 81.19 87 ILE A O 1
ATOM 683 N N . LYS A 1 88 ? -14.641 2.463 35.272 1.00 78.31 88 LYS A N 1
ATOM 684 C CA . LYS A 1 88 ? -14.085 2.757 36.607 1.00 78.31 88 LYS A CA 1
ATOM 685 C C . LYS A 1 88 ? -15.099 3.457 37.516 1.00 78.31 88 LYS A C 1
ATOM 687 O O . LYS A 1 88 ? -15.226 3.083 38.677 1.00 78.31 88 LYS A O 1
ATOM 692 N N . LYS A 1 89 ? -15.857 4.423 36.984 1.00 74.19 89 LYS A N 1
ATOM 693 C CA . LYS A 1 89 ? -16.925 5.115 37.725 1.00 74.19 89 LYS A CA 1
ATOM 694 C C . LYS A 1 89 ? -18.113 4.196 38.053 1.00 74.19 89 LYS A C 1
ATOM 696 O O . LYS A 1 89 ? -18.744 4.363 39.091 1.00 74.19 89 LYS A O 1
ATOM 701 N N . ALA A 1 90 ? -18.421 3.226 37.192 1.00 67.06 90 ALA A N 1
ATOM 702 C CA . ALA A 1 90 ? -19.454 2.224 37.454 1.00 67.06 90 ALA A CA 1
ATOM 703 C C . ALA A 1 90 ? -19.005 1.184 38.500 1.00 67.06 90 ALA A C 1
ATOM 705 O O . ALA A 1 90 ? -19.787 0.824 39.377 1.00 67.06 90 ALA A O 1
ATOM 706 N N . GLY A 1 91 ? -17.737 0.759 38.465 1.00 57.66 91 GLY A N 1
ATOM 707 C CA . GLY A 1 91 ? -17.151 -0.193 39.416 1.00 57.66 91 GLY A CA 1
ATOM 708 C C . GLY A 1 91 ? -16.964 0.358 40.833 1.00 57.66 91 GLY A C 1
ATOM 709 O O . GLY A 1 91 ? -16.957 -0.406 41.790 1.00 57.66 91 GLY A O 1
ATOM 710 N N . THR A 1 92 ? -16.874 1.678 41.015 1.00 52.66 92 THR A N 1
ATOM 711 C CA . THR A 1 92 ? -16.844 2.293 42.356 1.00 52.66 92 THR A CA 1
ATOM 712 C C . THR A 1 92 ? -18.239 2.489 42.959 1.00 52.66 92 THR A C 1
ATOM 714 O O . THR A 1 92 ? -18.356 2.672 44.169 1.00 52.66 92 THR A O 1
ATOM 717 N N . ASN A 1 93 ? -19.304 2.382 42.156 1.00 49.41 93 ASN A N 1
ATOM 718 C CA . ASN A 1 93 ? -20.693 2.447 42.621 1.00 49.41 93 ASN A CA 1
ATOM 719 C C . ASN A 1 93 ? -21.321 1.073 42.899 1.00 49.41 93 ASN A C 1
ATOM 721 O O . ASN A 1 93 ? -22.452 1.008 43.388 1.00 49.41 93 ASN A O 1
ATOM 725 N N . SER A 1 94 ? -20.590 -0.027 42.690 1.00 46.78 94 SER A N 1
ATOM 726 C CA . SER A 1 94 ? -20.967 -1.326 43.239 1.00 46.78 94 SER A CA 1
ATOM 727 C C . SER 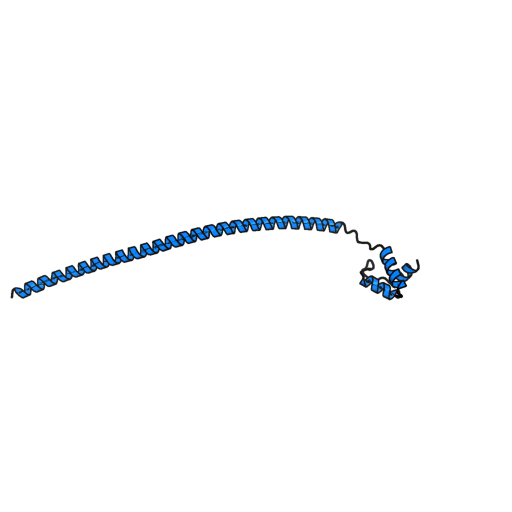A 1 94 ? -20.660 -1.352 44.738 1.00 46.78 94 SER A C 1
ATOM 729 O O . SER A 1 94 ? -19.756 -2.042 45.208 1.00 46.78 94 SER A O 1
ATOM 731 N N . LYS A 1 95 ? -21.464 -0.624 45.526 1.00 48.19 95 LYS A N 1
ATOM 732 C CA . LYS A 1 95 ? -21.812 -1.117 46.859 1.00 48.19 95 LYS A CA 1
ATOM 733 C C . LYS A 1 95 ? -22.264 -2.547 46.626 1.00 48.19 95 LYS A C 1
ATOM 735 O O . LYS A 1 95 ? -23.242 -2.749 45.910 1.00 48.19 95 LYS A O 1
ATOM 740 N N . SER A 1 96 ? -21.493 -3.496 47.158 1.00 48.44 96 SER A N 1
ATOM 741 C CA . SER A 1 96 ? -21.833 -4.909 47.305 1.00 48.44 96 SER A CA 1
ATOM 742 C C . SER A 1 96 ? -23.337 -5.092 47.155 1.00 48.44 96 SER A C 1
ATOM 744 O O . SER A 1 96 ? -24.075 -4.535 47.979 1.00 48.44 96 SER A O 1
ATOM 746 N N . SER A 1 97 ? -23.793 -5.802 46.123 1.00 49.44 97 SER A N 1
ATOM 747 C CA . SER A 1 97 ? -25.167 -6.278 46.062 1.00 49.44 97 SER A CA 1
ATOM 748 C C . SER A 1 97 ? -25.354 -7.162 47.293 1.00 49.44 97 SER A C 1
ATOM 750 O O . SER A 1 97 ? -25.104 -8.367 47.270 1.00 49.44 97 SER A O 1
ATOM 752 N N . LYS A 1 98 ? -25.680 -6.543 48.429 1.00 57.28 98 LYS A N 1
ATOM 753 C CA . LYS A 1 98 ? -26.207 -7.213 49.597 1.00 57.28 98 LYS A CA 1
ATOM 754 C C . LYS A 1 98 ? -27.523 -7.744 49.077 1.00 57.28 98 LYS A C 1
ATOM 756 O O . LYS A 1 98 ? -28.518 -7.028 49.096 1.00 57.28 98 LYS A O 1
ATOM 761 N N . ILE A 1 99 ? -27.493 -8.956 48.530 1.00 59.34 99 ILE A N 1
ATOM 762 C CA . ILE A 1 99 ? -28.684 -9.776 48.421 1.00 59.34 99 ILE A CA 1
ATOM 763 C C . ILE A 1 99 ? -29.320 -9.649 49.796 1.00 59.34 99 ILE A C 1
ATOM 765 O O . ILE A 1 99 ? -28.683 -9.957 50.811 1.00 59.34 99 ILE A O 1
ATOM 769 N N . SER A 1 100 ? -30.497 -9.034 49.822 1.00 68.38 100 SER A N 1
ATOM 770 C CA . SER A 1 100 ? -31.163 -8.711 51.070 1.00 68.38 100 SER A CA 1
ATOM 771 C C . SER A 1 100 ? -31.291 -10.016 51.846 1.00 68.38 100 SER A C 1
ATOM 773 O O . SER A 1 100 ? -31.676 -11.042 51.281 1.00 68.38 100 SER A O 1
ATOM 775 N N . SER A 1 101 ? -30.966 -10.007 53.137 1.00 75.44 101 SER A N 1
ATOM 776 C CA . SER A 1 101 ? -31.165 -11.179 53.995 1.00 75.44 101 SER A CA 1
ATOM 777 C C . SER A 1 101 ? -32.603 -11.712 53.900 1.00 75.44 101 SER A C 1
ATOM 779 O O . SER A 1 101 ? -32.822 -12.902 54.098 1.00 75.44 101 SER A O 1
ATOM 781 N N . GLN A 1 102 ? -33.567 -10.867 53.517 1.00 80.44 102 GLN A N 1
ATOM 782 C CA . GLN A 1 102 ? -34.953 -11.246 53.247 1.00 80.44 102 GLN A CA 1
ATOM 783 C C . GLN A 1 102 ? -35.115 -12.098 51.979 1.00 80.44 102 GLN A C 1
ATOM 785 O O . GLN A 1 102 ? -35.902 -13.035 51.996 1.00 80.44 102 GLN A O 1
ATOM 790 N N . GLN A 1 103 ? -34.361 -11.840 50.904 1.00 86.38 103 GLN A N 1
ATOM 791 C CA . GLN A 1 103 ? -34.435 -12.633 49.665 1.00 86.38 103 GLN A CA 1
ATOM 792 C C . GLN A 1 103 ? -33.945 -14.067 49.892 1.00 86.38 103 GLN A C 1
ATOM 794 O O . GLN A 1 103 ? -34.575 -15.021 49.440 1.00 86.38 103 GLN A O 1
ATOM 799 N N . ILE A 1 104 ? -32.860 -14.219 50.660 1.00 88.38 104 ILE A N 1
ATOM 800 C CA . ILE A 1 104 ? -32.310 -15.533 51.022 1.00 88.38 104 ILE A CA 1
ATOM 801 C C . ILE A 1 104 ? -33.323 -16.309 51.874 1.00 88.38 104 ILE A C 1
ATOM 803 O O . ILE A 1 104 ? -33.559 -17.491 51.633 1.00 88.38 104 ILE A O 1
ATOM 807 N N . LYS A 1 105 ? -33.965 -15.634 52.837 1.00 90.00 105 LYS A N 1
ATOM 808 C CA . LYS A 1 105 ? -35.012 -16.228 53.680 1.00 90.00 105 LYS A CA 1
ATOM 809 C C . LYS A 1 105 ? -36.247 -16.638 52.877 1.00 90.00 105 LYS A C 1
ATOM 811 O O . LYS A 1 105 ? -36.705 -17.765 53.026 1.00 90.00 105 LYS A O 1
ATOM 816 N N . ALA A 1 106 ? -36.747 -15.765 52.002 1.00 89.94 106 ALA A N 1
ATOM 817 C CA . ALA A 1 106 ? -37.902 -16.058 51.156 1.00 89.94 106 ALA A CA 1
ATOM 818 C C . ALA A 1 106 ? -37.646 -17.281 50.265 1.00 89.94 106 ALA A C 1
ATOM 820 O O . ALA A 1 106 ? -38.482 -18.174 50.168 1.00 89.94 106 ALA A O 1
ATOM 821 N N . LYS A 1 107 ? -36.448 -17.380 49.678 1.00 91.81 107 LYS A N 1
ATOM 822 C CA . LYS A 1 107 ? -36.068 -18.544 48.872 1.00 91.81 107 LYS A CA 1
ATOM 823 C C . LYS A 1 107 ? -35.945 -19.820 49.711 1.00 91.81 107 LYS A C 1
ATOM 825 O O . LYS A 1 107 ? -36.402 -20.875 49.276 1.00 91.81 107 LYS A O 1
ATOM 830 N N . ALA A 1 108 ? -35.374 -19.728 50.914 1.00 92.19 108 ALA A N 1
ATOM 831 C CA . ALA A 1 108 ? -35.305 -20.854 51.844 1.00 92.19 108 ALA A CA 1
ATOM 832 C C . ALA A 1 108 ? -36.701 -21.372 52.238 1.00 92.19 108 ALA A C 1
ATOM 834 O O . ALA A 1 108 ? -36.871 -22.581 52.379 1.00 92.19 108 ALA A O 1
ATOM 835 N N . LEU A 1 109 ? -37.693 -20.481 52.372 1.00 93.75 109 LEU A N 1
ATOM 836 C CA . LEU A 1 109 ? -39.081 -20.838 52.684 1.00 93.75 109 LEU A CA 1
ATOM 837 C C . LEU A 1 109 ? -39.727 -21.641 51.546 1.00 93.75 109 LEU A C 1
ATOM 839 O O . LEU A 1 109 ? -40.232 -22.730 51.787 1.00 93.75 109 LEU A O 1
ATOM 843 N N . VAL A 1 110 ? -39.606 -21.178 50.299 1.00 94.31 110 VAL A N 1
ATOM 844 C CA . VAL A 1 110 ? -40.136 -21.887 49.114 1.00 94.31 110 VAL A CA 1
ATOM 845 C C . VAL A 1 110 ? -39.515 -23.283 48.966 1.00 94.31 110 VAL A C 1
ATOM 847 O O . VAL A 1 110 ? -40.191 -24.272 48.673 1.00 94.31 110 VAL A O 1
ATOM 850 N N . LEU A 1 111 ? -38.203 -23.397 49.197 1.00 94.25 111 LEU A N 1
ATOM 851 C CA . LEU A 1 111 ? -37.528 -24.697 49.178 1.00 94.25 111 LEU A CA 1
ATOM 852 C C . LEU A 1 111 ? -38.005 -25.602 50.326 1.00 94.25 111 LEU A C 1
ATOM 854 O O . LEU A 1 111 ? -38.080 -26.819 50.167 1.00 94.25 111 LEU A O 1
ATOM 858 N N . ARG A 1 112 ? -38.379 -25.023 51.471 1.00 94.75 112 ARG A N 1
ATOM 859 C CA . ARG A 1 112 ? -38.940 -25.783 52.587 1.00 94.75 112 ARG A CA 1
ATOM 860 C C . ARG A 1 112 ? -40.351 -26.290 52.296 1.00 94.75 112 ARG A C 1
ATOM 862 O O . ARG A 1 112 ? -40.631 -27.447 52.596 1.00 94.75 112 ARG A O 1
ATOM 869 N N . GLU A 1 113 ? -41.203 -25.463 51.699 1.00 92.94 113 GLU A N 1
ATOM 870 C CA . GLU A 1 113 ? -42.571 -25.827 51.299 1.00 92.94 113 GLU A CA 1
ATOM 871 C C . GLU A 1 113 ? -42.587 -26.939 50.241 1.00 92.94 113 GLU A C 1
ATOM 873 O O . GLU A 1 113 ? -43.457 -27.802 50.262 1.00 92.94 113 GLU A O 1
ATOM 878 N N . SER A 1 114 ? -41.567 -26.994 49.380 1.00 93.19 114 SER A N 1
ATOM 879 C CA . SER A 1 114 ? -41.361 -28.092 48.420 1.00 93.19 114 SER A CA 1
ATOM 880 C C . SER A 1 114 ? -40.780 -29.379 49.032 1.00 93.19 114 SER A C 1
ATOM 882 O O . SER A 1 114 ? -40.445 -30.308 48.302 1.00 93.19 114 SER A O 1
ATOM 884 N N . GLY A 1 115 ? -40.654 -29.462 50.362 1.00 94.62 115 GLY A N 1
ATOM 885 C CA . GLY A 1 115 ? -40.257 -30.681 51.073 1.00 94.62 115 GLY A CA 1
ATOM 886 C C . GLY A 1 115 ? -38.750 -30.877 51.261 1.00 94.62 115 GLY A C 1
ATOM 887 O O . GLY A 1 115 ? -38.337 -31.917 51.775 1.00 94.62 115 GLY A O 1
ATOM 8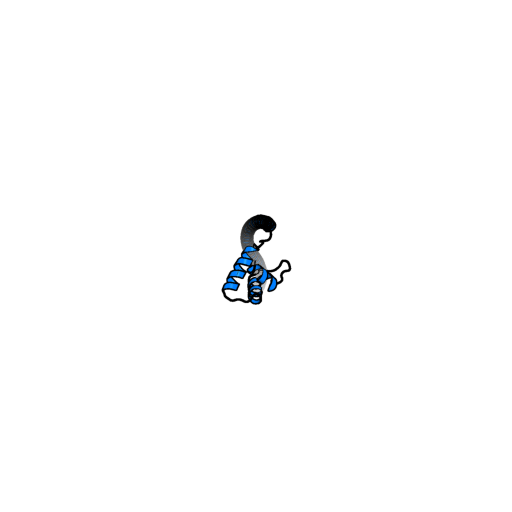88 N N . HIS A 1 116 ? -37.907 -29.899 50.911 1.00 94.50 116 HIS A N 1
ATOM 889 C CA . HIS A 1 116 ? -36.459 -30.041 51.086 1.00 94.50 116 HIS A CA 1
ATOM 890 C C . HIS A 1 116 ? -36.057 -30.036 52.571 1.00 94.50 116 HIS A C 1
ATOM 892 O O . HIS A 1 116 ? -36.590 -29.299 53.415 1.00 94.50 116 HIS A O 1
ATOM 898 N N . THR A 1 117 ? -35.054 -30.849 52.901 1.00 95.88 117 THR A N 1
ATOM 899 C CA . THR A 1 117 ? -34.386 -30.826 54.210 1.00 95.88 117 THR A CA 1
ATOM 900 C C . THR A 1 117 ? -33.485 -29.596 54.341 1.00 95.88 117 THR A C 1
ATOM 902 O O . THR A 1 117 ? -33.006 -29.053 53.347 1.00 95.88 117 THR A O 1
ATOM 905 N N . TYR A 1 118 ? -33.181 -29.158 55.567 1.00 95.19 118 TYR A N 1
ATOM 906 C CA . TYR A 1 118 ? -32.337 -27.971 55.779 1.00 95.19 118 TYR A CA 1
ATOM 907 C C . TYR A 1 118 ? -30.942 -28.079 55.147 1.00 95.19 118 TYR A C 1
ATOM 909 O O . TYR A 1 118 ? -30.379 -27.064 54.744 1.00 95.19 118 TYR A O 1
ATOM 917 N N . GLN A 1 119 ? -30.397 -29.292 55.033 1.00 94.81 119 GLN A N 1
ATOM 918 C CA . GLN A 1 119 ? -29.124 -29.527 54.353 1.00 94.81 119 GLN A CA 1
ATOM 919 C C . GLN A 1 119 ? -29.247 -29.323 52.836 1.00 94.81 119 GLN A C 1
ATOM 921 O O . GLN A 1 119 ? -28.450 -28.594 52.252 1.00 94.81 119 GLN A O 1
ATOM 926 N N . GLN A 1 120 ? -30.292 -29.873 52.214 1.00 95.25 120 GLN A N 1
ATOM 927 C CA . GLN A 1 120 ? -30.549 -29.694 50.781 1.00 95.25 120 GLN A CA 1
ATOM 928 C C . GLN A 1 120 ? -30.834 -28.231 50.426 1.00 95.25 120 GLN A C 1
ATOM 930 O O . GLN A 1 120 ? -30.365 -27.746 49.401 1.00 95.25 120 GLN A O 1
ATOM 935 N N . ILE A 1 121 ? -31.542 -27.497 51.294 1.00 95.50 121 ILE A N 1
ATOM 936 C CA . ILE A 1 121 ? -31.772 -26.057 51.109 1.00 95.50 121 ILE A CA 1
ATOM 937 C C . ILE A 1 121 ? -30.433 -25.304 51.105 1.00 95.50 121 ILE A C 1
ATOM 939 O O . ILE A 1 121 ? -30.224 -24.437 50.260 1.00 95.50 121 ILE A O 1
ATOM 943 N N . ALA A 1 122 ? -29.509 -25.636 52.010 1.00 94.25 122 ALA A N 1
ATOM 944 C CA . ALA A 1 122 ? -28.197 -24.992 52.067 1.00 94.25 122 ALA A CA 1
ATOM 945 C C . ALA A 1 122 ? -27.365 -25.237 50.805 1.00 94.25 122 ALA A C 1
ATOM 947 O O . ALA A 1 122 ? -26.759 -24.301 50.280 1.00 94.25 122 ALA A O 1
ATOM 948 N N . GLU A 1 123 ? -27.363 -26.469 50.300 1.00 94.31 123 GLU A N 1
ATOM 949 C CA . GLU A 1 123 ? -26.679 -26.824 49.056 1.00 94.31 123 GLU A CA 1
ATOM 950 C C . GLU A 1 123 ? -27.302 -26.124 47.848 1.00 94.31 123 GLU A C 1
ATOM 952 O O . GLU A 1 123 ? -26.579 -25.588 47.009 1.00 94.31 123 GLU A O 1
ATOM 957 N N . GLN A 1 124 ? -28.634 -26.077 47.776 1.00 93.44 124 GLN A N 1
ATOM 958 C CA . GLN A 1 124 ? -29.352 -25.433 46.681 1.00 93.44 124 GLN A CA 1
ATOM 959 C C . GLN A 1 124 ? -29.108 -23.920 46.662 1.00 93.44 124 GLN A C 1
ATOM 961 O O . GLN A 1 124 ? -28.769 -23.361 45.621 1.00 93.44 124 GLN A O 1
ATOM 966 N N . LEU A 1 125 ? -29.185 -23.264 47.822 1.00 92.06 125 LEU A N 1
ATOM 967 C CA . LEU A 1 125 ? -28.851 -21.846 47.955 1.00 92.06 125 LEU A CA 1
ATOM 968 C C . LEU A 1 125 ? -27.392 -21.575 47.562 1.00 92.06 125 LEU A C 1
ATOM 970 O O . LEU A 1 125 ? -27.109 -20.588 46.887 1.00 92.06 125 LEU A O 1
ATOM 974 N N . PHE A 1 126 ? -26.468 -22.463 47.929 1.00 93.31 126 PHE A N 1
ATOM 975 C CA . PHE A 1 126 ? -25.064 -22.322 47.560 1.00 93.31 126 PHE A CA 1
ATOM 976 C C . PHE A 1 126 ? -24.826 -22.485 46.052 1.00 93.31 126 PHE A C 1
ATOM 978 O O . PHE A 1 126 ? -24.092 -21.686 45.471 1.00 93.31 126 PHE A O 1
ATOM 985 N N . LYS A 1 127 ? -25.490 -23.455 45.403 1.00 92.50 127 LYS A N 1
ATOM 986 C CA . LYS A 1 127 ? -25.472 -23.630 43.937 1.00 92.50 127 LYS A CA 1
ATOM 987 C C . LYS A 1 127 ? -25.992 -22.395 43.203 1.00 92.50 127 LYS A C 1
ATOM 989 O O . LYS A 1 127 ? -25.439 -22.017 42.178 1.00 92.50 127 LYS A O 1
ATOM 994 N N . GLU A 1 128 ? -27.010 -21.742 43.754 1.00 87.19 128 GLU A N 1
ATOM 995 C CA . GLU A 1 128 ? -27.573 -20.493 43.224 1.00 87.19 128 GLU A CA 1
ATOM 996 C C . GLU A 1 128 ? -26.713 -19.249 43.544 1.00 87.19 128 GLU A C 1
ATOM 998 O O . GLU A 1 128 ? -27.056 -18.134 43.157 1.00 87.19 128 GLU A O 1
ATOM 1003 N N . GLY A 1 129 ? -25.575 -19.421 44.226 1.00 89.44 129 GLY A N 1
ATOM 1004 C CA . GLY A 1 129 ? -24.606 -18.360 44.507 1.00 89.44 129 GLY A CA 1
ATOM 1005 C C . GLY A 1 129 ? -24.804 -17.641 45.844 1.00 89.44 129 GLY A C 1
ATOM 1006 O O . GLY A 1 129 ? -24.015 -16.749 46.177 1.00 89.44 129 GLY A O 1
ATOM 1007 N N . TYR A 1 130 ? -25.796 -18.033 46.651 1.00 88.94 130 TYR A N 1
ATOM 1008 C CA . TYR A 1 130 ? -25.986 -17.499 47.997 1.00 88.94 130 TYR A CA 1
ATOM 1009 C C . TYR A 1 130 ? -24.994 -18.148 48.967 1.00 88.94 130 TYR A C 1
ATOM 1011 O O . TYR A 1 130 ? -25.074 -19.333 49.288 1.00 88.94 130 TYR A O 1
ATOM 1019 N N . LYS A 1 131 ? -24.050 -17.351 49.466 1.00 89.25 131 LYS A N 1
ATOM 1020 C CA . LYS A 1 131 ? -22.967 -17.820 50.337 1.00 89.25 131 LYS A CA 1
ATOM 1021 C C . LYS A 1 131 ? -22.741 -16.896 51.523 1.00 89.25 131 LYS A C 1
ATOM 1023 O O . LYS A 1 131 ? -23.121 -15.725 51.518 1.00 89.25 131 LYS A O 1
ATOM 1028 N N . THR A 1 132 ? -22.104 -17.434 52.557 1.00 87.12 132 THR A N 1
ATOM 1029 C CA . THR A 1 132 ? -21.650 -16.649 53.712 1.00 87.12 132 THR A CA 1
ATOM 1030 C C . THR A 1 132 ? -20.572 -15.640 53.302 1.00 87.12 132 THR A C 1
ATOM 1032 O O . THR A 1 132 ? -19.977 -15.744 52.228 1.00 87.12 132 THR A O 1
ATOM 1035 N N . LYS A 1 133 ? -20.256 -14.681 54.186 1.00 83.56 133 LYS A N 1
ATOM 1036 C CA . LYS A 1 133 ? -19.171 -13.703 53.962 1.00 83.56 133 LYS A CA 1
ATOM 1037 C C . LYS A 1 133 ? -17.823 -14.363 53.635 1.00 83.56 133 LYS A C 1
ATOM 1039 O O . LYS A 1 133 ? -17.035 -13.789 52.897 1.00 83.56 133 LYS A O 1
ATOM 1044 N N . ASN A 1 134 ? -17.604 -15.583 54.126 1.00 85.12 134 ASN A N 1
ATOM 1045 C CA . ASN A 1 134 ? -16.376 -16.352 53.920 1.00 85.12 134 ASN A CA 1
ATOM 1046 C C . ASN A 1 134 ? -16.457 -17.292 52.705 1.00 85.12 134 ASN A C 1
ATOM 1048 O O . ASN A 1 134 ? -15.624 -18.179 52.556 1.00 85.12 134 ASN A O 1
ATOM 1052 N N . GLY A 1 135 ? -17.493 -17.164 51.871 1.00 85.81 135 GLY A N 1
ATOM 1053 C CA . GLY A 1 135 ? -17.670 -17.972 50.666 1.00 85.81 135 GLY A CA 1
ATOM 1054 C C . GLY A 1 135 ? -18.107 -19.419 50.905 1.00 85.81 135 GLY A C 1
ATOM 1055 O O . GLY A 1 135 ? -18.159 -20.183 49.949 1.00 85.81 135 GLY A O 1
ATOM 1056 N N . LYS A 1 136 ? -18.439 -19.800 52.144 1.00 90.06 136 LYS A N 1
ATOM 1057 C CA . LYS A 1 136 ? -18.923 -21.145 52.502 1.00 90.06 136 LYS A CA 1
ATOM 1058 C C . LYS A 1 136 ? -20.454 -21.250 52.387 1.00 90.06 136 LYS A C 1
ATOM 1060 O O . LYS A 1 136 ? -21.118 -20.217 52.565 1.00 90.06 136 LYS A O 1
ATOM 1065 N N . PRO A 1 137 ? -21.012 -22.455 52.151 1.00 91.44 137 PRO A N 1
ATOM 1066 C CA . PRO A 1 137 ? -22.452 -22.697 52.242 1.00 91.44 137 PRO A CA 1
ATOM 1067 C C . PRO A 1 137 ? -22.985 -22.377 53.645 1.00 91.44 137 PRO A C 1
ATOM 1069 O O . PRO A 1 137 ? -22.239 -22.369 54.628 1.00 91.44 137 PRO A O 1
ATOM 1072 N N . PHE A 1 138 ? -24.282 -22.087 53.738 1.00 92.38 138 PHE A N 1
ATOM 1073 C CA . PHE A 1 138 ? -24.945 -21.884 55.026 1.00 92.38 138 PHE A CA 1
ATOM 1074 C C . PHE A 1 138 ? -25.026 -23.199 55.805 1.00 92.38 138 PHE A C 1
ATOM 1076 O O . PHE A 1 138 ? -25.155 -24.267 55.214 1.00 92.38 138 PHE A O 1
ATOM 1083 N N . SER A 1 139 ? -24.967 -23.143 57.134 1.00 93.56 139 SER A N 1
ATOM 1084 C CA . SER A 1 139 ? -25.198 -24.342 57.941 1.00 93.56 139 SER A CA 1
ATOM 1085 C C . SER A 1 139 ? -26.692 -24.665 58.011 1.00 93.56 139 SER A C 1
ATOM 1087 O O . SER A 1 139 ? -27.540 -23.768 58.005 1.00 93.56 139 SER A O 1
ATOM 1089 N N . SER A 1 140 ? -27.030 -25.948 58.142 1.00 91.94 140 SER A N 1
ATOM 1090 C CA . SER A 1 140 ? -28.416 -26.400 58.338 1.00 91.94 140 SER A CA 1
ATOM 1091 C C . SER A 1 140 ? -29.066 -25.753 59.570 1.00 91.94 140 SER A C 1
ATOM 1093 O O . SER A 1 140 ? -30.236 -25.376 59.525 1.00 91.94 140 SER A O 1
ATOM 1095 N N . GLY A 1 141 ? -28.295 -25.538 60.643 1.00 92.38 141 GLY A N 1
ATOM 1096 C CA . GLY A 1 141 ? -28.738 -24.812 61.836 1.00 92.38 141 GLY A CA 1
ATOM 1097 C C . GLY A 1 141 ? -29.090 -23.348 61.553 1.00 92.38 141 GLY A C 1
ATOM 1098 O O . GLY A 1 141 ? -30.110 -22.855 62.029 1.00 92.38 141 GLY A O 1
ATOM 1099 N N . GLN A 1 142 ? -28.304 -22.667 60.713 1.00 90.50 142 GLN A N 1
ATOM 1100 C CA . GLN A 1 142 ? -28.585 -21.288 60.315 1.00 90.50 142 GLN A CA 1
ATOM 1101 C C . GLN A 1 142 ? -29.891 -21.186 59.512 1.00 90.50 142 GLN A C 1
ATOM 1103 O O . GLN A 1 142 ? -30.685 -20.280 59.757 1.00 90.50 142 GLN A O 1
ATOM 1108 N N . ILE A 1 143 ? -30.150 -22.143 58.614 1.00 91.50 143 ILE A N 1
ATOM 1109 C CA . ILE A 1 143 ? -31.407 -22.215 57.852 1.00 91.50 143 ILE A CA 1
ATOM 1110 C C . ILE A 1 143 ? -32.595 -22.546 58.757 1.00 91.50 143 ILE A C 1
ATOM 1112 O O . ILE A 1 143 ? -33.635 -21.900 58.659 1.00 91.50 143 ILE A O 1
ATOM 1116 N N . SER A 1 144 ? -32.436 -23.498 59.680 1.00 92.00 144 SER A N 1
ATOM 1117 C CA . SER A 1 144 ? -33.454 -23.811 60.691 1.00 92.00 144 SER A CA 1
ATOM 1118 C C . SER A 1 144 ? -33.851 -22.562 61.480 1.00 92.00 144 SER A C 1
ATOM 1120 O O . SER A 1 144 ? -35.036 -22.305 61.660 1.00 92.00 144 SER A O 1
ATOM 1122 N N . ASN A 1 145 ? -32.880 -21.761 61.924 1.00 91.25 145 ASN A N 1
ATOM 1123 C CA . ASN A 1 145 ? -33.162 -20.542 62.684 1.00 91.25 145 ASN A CA 1
ATOM 1124 C C . ASN A 1 145 ? -33.919 -19.498 61.855 1.00 91.25 145 ASN A C 1
ATOM 1126 O O . ASN A 1 145 ? -34.795 -18.825 62.383 1.00 91.25 145 ASN A O 1
ATOM 1130 N N . TRP A 1 146 ? -33.632 -19.385 60.556 1.00 90.56 146 TRP A N 1
ATOM 1131 C CA . TRP A 1 146 ? -34.344 -18.465 59.666 1.00 90.56 146 TRP A CA 1
ATOM 1132 C C . TRP A 1 146 ? -35.806 -18.816 59.427 1.00 90.56 146 TRP A C 1
ATOM 1134 O O . TRP A 1 146 ? -36.583 -17.904 59.177 1.00 90.56 146 TRP A O 1
ATOM 1144 N N . LEU A 1 147 ? -36.145 -20.105 59.457 1.00 87.69 147 LEU A N 1
ATOM 1145 C CA . LEU A 1 147 ? -37.491 -20.607 59.170 1.00 87.69 147 LEU A CA 1
ATOM 1146 C C . LEU A 1 147 ? -38.338 -20.808 60.436 1.00 87.69 147 LEU A C 1
ATOM 1148 O O . LEU A 1 147 ? -39.522 -21.107 60.329 1.00 87.69 147 LEU A O 1
ATOM 1152 N N . LYS A 1 148 ? -37.726 -20.694 61.621 1.00 84.81 148 LYS A N 1
ATOM 1153 C CA . LYS A 1 148 ? -38.391 -20.779 62.933 1.00 84.81 148 LYS A CA 1
ATOM 1154 C C . LYS A 1 148 ? -38.658 -19.414 63.575 1.00 84.81 148 LYS A C 1
ATOM 1156 O O . LYS A 1 148 ? -39.434 -19.360 64.523 1.00 84.81 148 LYS A O 1
ATOM 1161 N N . SER A 1 149 ? -37.955 -18.367 63.128 1.00 63.53 149 SER A N 1
ATOM 1162 C CA . SER A 1 149 ? -38.179 -16.966 63.530 1.00 63.53 149 SER A CA 1
ATOM 1163 C C . SER A 1 149 ? -39.272 -16.337 62.687 1.00 63.53 149 SER A C 1
ATOM 1165 O O . SER A 1 149 ? -40.041 -15.541 63.255 1.00 63.53 149 SER A O 1
#

InterPro domains:
  IPR011109 DNA-binding recombinase domain [PF07508] (114-148)
  IPR012943 Centrosomin, N-terminal motif 1 [PF07989] (16-79)

Sequence (149 aa):
MLQFSLIQSRCAGAGSALEKENFDLKLELAHVKFDSERRELGLRIDTLSKDNEALTKDNEALRMELDSAKAHIQKLESKTASVAHKIKKAGTNSKSSKISSQQIKAKALVLRESGHTYQQIAEQLFKEGYKTKNGKPFSSGQISNWLKS

Foldseek 3Di:
DVPVVVVVVVVVVVVVVVVVVVVVVVVVVVVVVVVVVVVVVVVVVVVVVVVVVVVVVVVVVVVVVVVVVVVVVVVVVVVVVVVVVVVVVVVVPPPDPPPDPVNLLVQLVVCVVVPDQLVVSQVVCLVVPNADPVSHTDDSVRSVVSPVD

Organism: NCBI:txid1003181

Radius of gyration: 52.57 Å; chains: 1; bounding box: 97×40×138 Å

Secondary structure (DSSP, 8-state):
-HHHHHHHHHHHHHHHHHHHHHHHHHHHHHHHHHHHHHHHHHHHHHHHHHHHHHHHHHHHHHHHHHHHHHHHHHHHHHHHHHHHHHHHHHHTS-------HHHHHHHHHHHHHTT--HHHHHHHHHHTT---TTSPPPPHHHHHHHHH-